Protein 2MMU (pdb70)

Secondary structure (DSSP, 8-state):
-HHHHHHHHHHHHHHHHHHHHHT--HHHHHHHHHHHHHHHHHHHHTS---

InterPro domains:
  IPR009619 Cell division protein CrgA [MF_00631] (1-93)
  IPR009619 Cell division protein CrgA [PF06781] (1-93)

Sequence (50 aa):
SVWFVSLFIGLMLIGLIWLMVFQLLGPWNYAIAFAFMITGLLLTMRWHLE

Structure (mmCIF, N/CA/C/O backbone):
data_2MMU
#
_entry.id   2MMU
#
_cell.length_a   1.000
_cell.length_b   1.000
_cell.length_c   1.000
_cell.angle_alpha   90.00
_cell.angle_beta   90.00
_cell.angle_gamma   90.00
#
_symmetry.space_group_name_H-M   'P 1'
#
loop_
_atom_site.group_PDB
_atom_site.id
_atom_site.type_symbol
_atom_site.label_atom_id
_atom_site.label_alt_id
_atom_site.label_comp_id
_atom_site.label_asym_id
_atom_site.label_entity_id
_atom_site.label_seq_id
_atom_site.pdbx_PDB_ins_code
_atom_site.Cartn_x
_atom_site.Cartn_y
_atom_site.Cartn_z
_atom_site.occupancy
_atom_site.B_iso_or_equiv
_atom_site.auth_seq_id
_atom_site.auth_comp_id
_atom_site.auth_asym_id
_atom_site.auth_atom_id
_atom_site.pdbx_PDB_model_num
ATOM 1 N N . SER A 1 30 ? 11.928 13.817 -13.346 1.00 0.00 30 SER A N 1
ATOM 2 C CA . SER A 1 30 ? 10.555 13.186 -13.257 1.00 0.00 30 SER A CA 1
ATOM 3 C C . SER A 1 30 ? 9.758 13.628 -12.025 1.00 0.00 30 SER A C 1
ATOM 4 O O . SER A 1 30 ? 10.237 13.643 -10.905 1.00 0.00 30 SER A O 1
ATOM 12 N N . VAL A 1 31 ? 8.548 13.985 -12.315 1.00 0.00 31 VAL A N 1
ATOM 13 C CA . VAL A 1 31 ? 7.600 14.486 -11.319 1.00 0.00 31 VAL A CA 1
ATOM 14 C C . VAL A 1 31 ? 7.011 13.407 -10.375 1.00 0.00 31 VAL A C 1
ATOM 15 O O . VAL A 1 31 ? 6.802 13.583 -9.136 1.00 0.00 31 VAL A O 1
ATOM 28 N N . TRP A 1 32 ? 6.676 12.269 -10.946 1.00 0.00 32 TRP A N 1
ATOM 29 C CA . TRP A 1 32 ? 6.286 11.056 -10.156 1.00 0.00 32 TRP A CA 1
ATOM 30 C C . TRP A 1 32 ? 7.508 10.576 -9.332 1.00 0.00 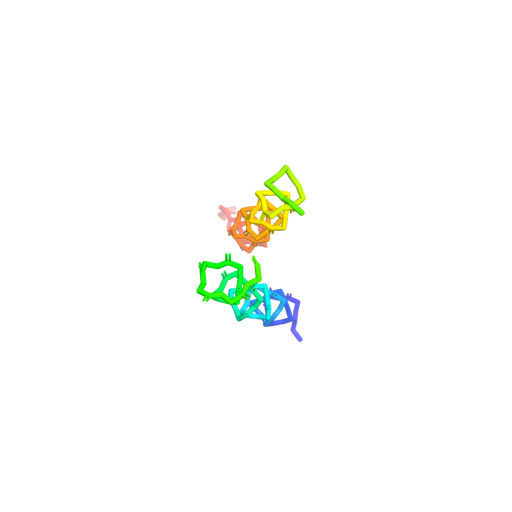32 TRP A C 1
ATOM 31 O O . TRP A 1 32 ? 7.468 10.278 -8.149 1.00 0.00 32 TRP A O 1
ATOM 52 N N . PHE A 1 33 ? 8.707 10.491 -9.883 1.00 0.00 33 PHE A N 1
ATOM 53 C CA . PHE A 1 33 ? 9.877 9.928 -9.159 1.00 0.00 33 PHE A CA 1
ATOM 54 C C . PHE A 1 33 ? 10.173 10.819 -7.940 1.00 0.00 33 PHE A C 1
ATOM 55 O O . PHE A 1 33 ? 10.403 10.331 -6.819 1.00 0.00 33 PHE A O 1
ATOM 72 N N . VAL A 1 34 ? 10.178 12.147 -8.108 1.00 0.00 34 VAL A N 1
ATOM 73 C CA . VAL A 1 34 ? 10.278 13.074 -7.024 1.00 0.00 34 VAL A CA 1
ATOM 74 C C . VAL A 1 34 ? 9.182 12.947 -6.006 1.00 0.00 34 VAL A C 1
ATOM 75 O O . VAL A 1 34 ? 9.472 12.938 -4.817 1.00 0.00 34 VAL A O 1
ATOM 88 N N . SER A 1 35 ? 7.963 12.812 -6.439 1.00 0.00 35 SER A N 1
ATOM 89 C CA . SER A 1 35 ? 6.902 12.508 -5.547 1.00 0.00 35 SER A CA 1
ATOM 90 C C . SER A 1 35 ? 7.080 11.237 -4.766 1.00 0.00 35 SER A C 1
ATOM 91 O O . SER A 1 35 ? 6.738 11.197 -3.593 1.00 0.00 35 SER A O 1
ATOM 99 N N . LEU A 1 36 ? 7.525 10.167 -5.337 1.00 0.00 36 LEU A N 1
ATOM 100 C CA . LEU A 1 36 ? 7.695 8.896 -4.717 1.00 0.00 36 LEU A CA 1
ATOM 101 C C . LEU A 1 36 ? 8.683 9.053 -3.608 1.00 0.00 36 LEU A C 1
ATOM 102 O O . LEU A 1 36 ? 8.458 8.467 -2.515 1.00 0.00 36 LEU A O 1
ATOM 118 N N . PHE A 1 37 ? 9.798 9.790 -3.894 1.00 0.00 37 PHE A N 1
ATOM 119 C CA . PHE A 1 37 ? 10.923 10.081 -3.030 1.00 0.00 37 PHE A CA 1
ATOM 120 C C . PHE A 1 37 ? 10.635 10.862 -1.773 1.00 0.00 37 PHE A C 1
ATOM 121 O O . PHE A 1 37 ? 11.057 10.566 -0.656 1.00 0.00 37 PHE A O 1
ATOM 138 N N . ILE A 1 38 ? 9.733 11.898 -1.901 1.00 0.00 38 ILE A N 1
ATOM 139 C CA . ILE A 1 38 ? 9.030 12.586 -0.824 1.00 0.00 38 ILE A CA 1
ATOM 140 C C . ILE A 1 38 ? 8.250 11.604 -0.023 1.00 0.00 38 ILE A C 1
ATOM 141 O O . ILE A 1 38 ? 8.332 11.551 1.202 1.00 0.00 38 ILE A O 1
ATOM 157 N N . GLY A 1 39 ? 7.501 10.667 -0.627 1.00 0.00 39 GLY A N 1
ATOM 158 C CA . GLY A 1 39 ? 6.744 9.680 0.126 1.00 0.00 39 GLY A CA 1
ATOM 159 C C . GLY A 1 39 ? 7.633 8.679 0.910 1.00 0.00 39 GLY A C 1
ATOM 160 O O . GLY A 1 39 ? 7.296 8.261 2.066 1.00 0.00 39 GLY A O 1
ATOM 164 N N . LEU A 1 40 ? 8.763 8.220 0.341 1.00 0.00 40 LEU A N 1
ATOM 165 C CA . LEU A 1 40 ? 9.718 7.435 1.112 1.00 0.00 40 LEU A CA 1
ATOM 166 C C . LEU A 1 40 ?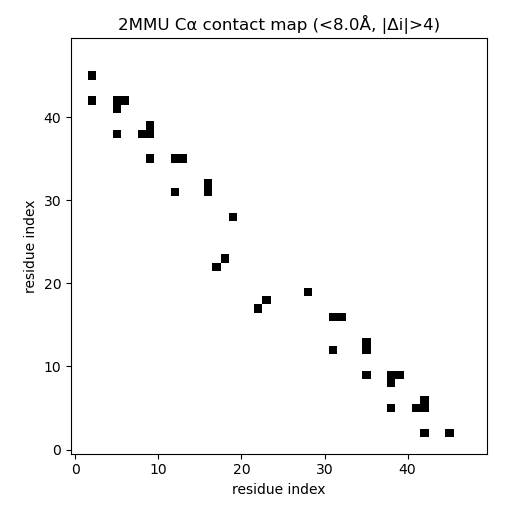 10.404 8.070 2.237 1.00 0.00 40 LEU A C 1
ATOM 167 O O . LEU A 1 40 ? 10.713 7.502 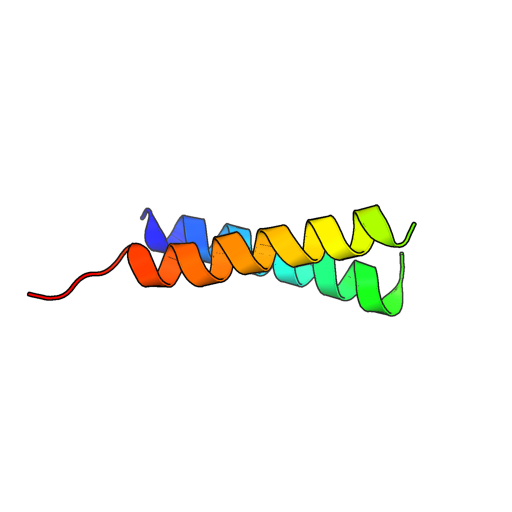3.326 1.00 0.00 40 LEU A O 1
ATOM 183 N N . MET A 1 41 ? 10.819 9.327 2.007 1.00 0.00 41 MET A N 1
ATOM 184 C CA . MET A 1 41 ? 11.297 10.318 2.994 1.00 0.00 41 MET A CA 1
ATOM 185 C C . MET A 1 41 ? 10.339 10.613 4.135 1.00 0.00 41 MET A C 1
ATOM 186 O O . MET A 1 41 ? 10.728 10.508 5.308 1.00 0.00 41 MET A O 1
ATOM 200 N N . LEU A 1 42 ? 9.025 10.693 3.821 1.00 0.00 42 LEU A N 1
ATOM 201 C CA . LEU A 1 42 ? 7.992 10.687 4.755 1.00 0.00 42 LEU A CA 1
ATOM 202 C C . LEU A 1 42 ? 7.906 9.344 5.497 1.00 0.00 42 LEU A C 1
ATOM 203 O O . LEU A 1 42 ? 7.790 9.287 6.717 1.00 0.00 42 LEU A O 1
ATOM 219 N N . ILE A 1 43 ? 8.023 8.173 4.770 1.00 0.00 43 ILE A N 1
ATOM 220 C CA . ILE A 1 43 ? 7.886 6.823 5.461 1.00 0.00 43 ILE A CA 1
ATOM 221 C C . ILE A 1 43 ? 9.035 6.599 6.453 1.00 0.00 43 ILE A C 1
ATOM 222 O O . ILE A 1 43 ? 8.931 6.064 7.575 1.00 0.00 43 ILE A O 1
ATOM 238 N N . GLY A 1 44 ? 10.236 6.960 6.039 1.00 0.00 44 GLY A N 1
ATOM 239 C CA . GLY A 1 44 ? 11.453 7.073 6.816 1.00 0.00 44 GLY A CA 1
ATOM 240 C C . GLY A 1 44 ? 11.377 7.929 8.081 1.00 0.00 44 GLY A C 1
ATOM 241 O O . GLY A 1 44 ? 11.831 7.611 9.174 1.00 0.00 44 GLY A O 1
ATOM 245 N N . LEU A 1 45 ? 10.729 9.101 8.003 1.00 0.00 45 LEU A N 1
ATOM 246 C CA . LEU A 1 45 ? 10.235 9.871 9.122 1.00 0.00 45 LEU A CA 1
ATOM 247 C C . LEU A 1 45 ? 9.157 9.246 10.032 1.00 0.00 45 LEU A C 1
ATOM 248 O O . LEU A 1 45 ? 9.140 9.310 11.233 1.00 0.00 45 LEU A O 1
ATOM 264 N N . ILE A 1 46 ? 8.080 8.592 9.429 1.00 0.00 46 ILE A N 1
ATOM 265 C CA . ILE A 1 46 ? 7.012 7.788 10.089 1.00 0.00 46 ILE A CA 1
ATOM 266 C C . ILE A 1 46 ? 7.486 6.623 10.893 1.00 0.00 46 ILE A C 1
ATOM 267 O O . ILE A 1 46 ? 7.048 6.490 12.001 1.00 0.00 46 ILE A O 1
ATOM 283 N N . TRP A 1 47 ? 8.495 5.797 10.386 1.00 0.00 47 TRP A N 1
ATOM 284 C CA . TRP A 1 47 ? 9.203 4.789 11.223 1.00 0.00 47 TRP A CA 1
ATOM 285 C C . TRP A 1 47 ? 9.852 5.315 12.479 1.00 0.00 47 TRP A C 1
ATOM 286 O O . TRP A 1 47 ? 9.781 4.675 13.512 1.00 0.00 47 TRP A O 1
ATOM 307 N N . LEU A 1 48 ? 10.406 6.483 12.405 1.00 0.00 48 LEU A N 1
ATOM 308 C CA . LEU A 1 48 ? 10.865 7.316 13.517 1.00 0.00 48 LEU A CA 1
ATOM 309 C C . LEU A 1 48 ? 9.754 7.758 14.441 1.00 0.00 48 LEU A C 1
ATOM 310 O O . LEU A 1 48 ? 9.928 7.732 15.638 1.00 0.00 48 LEU A O 1
ATOM 326 N N . MET A 1 49 ? 8.577 8.151 13.922 1.00 0.00 49 MET A N 1
ATOM 327 C CA . MET A 1 49 ? 7.434 8.423 14.774 1.00 0.00 49 MET A CA 1
ATOM 328 C C . MET A 1 49 ? 6.796 7.266 15.450 1.00 0.00 49 MET A C 1
ATOM 329 O O . MET A 1 49 ? 6.221 7.448 16.576 1.00 0.00 49 MET A O 1
ATOM 343 N N . VAL A 1 50 ? 6.870 6.055 14.879 1.00 0.00 50 VAL A N 1
ATOM 344 C CA . VAL A 1 50 ? 6.466 4.786 15.584 1.00 0.00 50 VAL A CA 1
ATOM 345 C C . VAL A 1 50 ? 7.431 4.419 16.810 1.00 0.00 50 VAL A C 1
ATOM 346 O O . VAL A 1 50 ? 6.986 4.302 17.964 1.00 0.00 50 VAL A O 1
ATOM 359 N N . PHE A 1 51 ? 8.744 4.268 16.502 1.00 0.00 51 PHE A N 1
ATOM 360 C CA . PHE A 1 51 ? 9.634 3.694 17.481 1.00 0.00 51 PHE A CA 1
ATOM 361 C C . PHE A 1 51 ? 10.514 4.591 18.300 1.00 0.0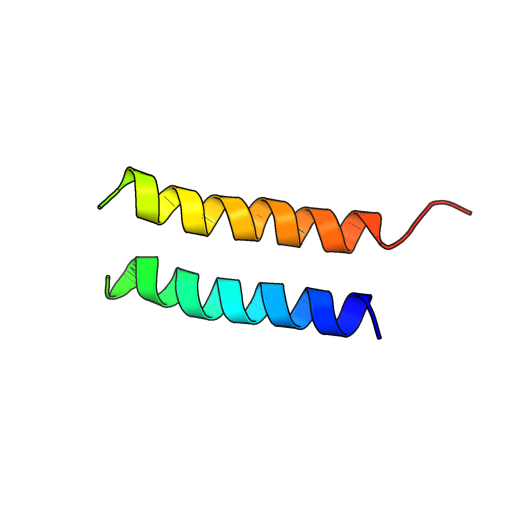0 51 PHE A C 1
ATOM 362 O O . PHE A 1 51 ? 11.126 4.158 19.233 1.00 0.00 51 PHE A O 1
ATOM 379 N N . GLN A 1 52 ? 10.622 5.930 17.951 1.00 0.00 52 GLN A N 1
ATOM 380 C CA . GLN A 1 52 ? 11.721 6.729 18.507 1.00 0.00 52 GLN A CA 1
ATOM 381 C C . GLN A 1 52 ? 11.332 8.098 19.005 1.00 0.00 52 GLN A C 1
ATOM 382 O O . GLN A 1 52 ? 11.917 8.645 19.937 1.00 0.00 52 GLN A O 1
ATOM 396 N N . LEU A 1 53 ? 10.271 8.703 18.417 1.00 0.00 53 LEU A N 1
ATOM 397 C CA . LEU A 1 53 ? 9.974 10.058 18.692 1.00 0.00 53 LEU A CA 1
ATOM 398 C C . LEU A 1 53 ? 8.689 10.202 19.465 1.00 0.00 53 LEU A C 1
ATOM 399 O O . LEU A 1 53 ? 7.662 9.957 18.809 1.00 0.00 53 LEU A O 1
ATOM 415 N N . LEU A 1 70 ? 4.375 15.847 20.376 1.00 0.00 70 LEU A N 1
ATOM 416 C CA . LEU A 1 70 ? 3.264 14.947 20.914 1.00 0.00 70 LEU A CA 1
ATOM 417 C C . LEU A 1 70 ? 2.345 14.310 19.902 1.00 0.00 70 LEU A C 1
ATOM 418 O O . LEU A 1 70 ? 2.387 14.471 18.652 1.00 0.00 70 LEU A O 1
ATOM 434 N N . GLY A 1 71 ? 1.334 13.611 20.381 1.00 0.00 71 GLY A N 1
ATOM 435 C CA . GLY A 1 71 ? 0.321 12.999 19.598 1.00 0.00 71 GLY A CA 1
ATOM 436 C C . GLY A 1 71 ? -0.267 13.649 18.360 1.00 0.00 71 GLY A C 1
ATOM 437 O O . GLY A 1 71 ? -0.160 13.154 17.262 1.00 0.00 71 GLY A O 1
ATOM 441 N N . PRO A 1 72 ? -0.848 14.839 18.509 1.00 0.00 72 PRO A N 1
ATOM 442 C CA . PRO A 1 72 ? -1.601 15.406 17.365 1.00 0.00 72 PRO A CA 1
ATOM 443 C C . PRO A 1 72 ? -0.708 15.880 16.220 1.00 0.00 72 PRO A C 1
ATOM 444 O O . PRO A 1 72 ? -1.090 15.715 15.079 1.00 0.00 72 PRO A O 1
ATOM 455 N N . TRP A 1 73 ? 0.446 16.324 16.554 1.00 0.00 73 TRP A N 1
ATOM 456 C CA . TRP A 1 73 ? 1.610 16.566 15.604 1.00 0.00 73 TRP A CA 1
ATOM 457 C C . TRP A 1 73 ? 2.131 15.301 14.899 1.00 0.00 73 TRP A C 1
ATOM 458 O O . TRP A 1 73 ? 2.355 15.209 13.689 1.00 0.00 73 TRP A O 1
ATOM 479 N N . ASN A 1 74 ? 2.244 14.131 15.629 1.00 0.00 74 ASN A N 1
ATOM 480 C CA . ASN A 1 74 ? 2.774 12.861 15.151 1.00 0.00 74 ASN A CA 1
ATOM 481 C C . ASN A 1 74 ? 1.853 12.331 14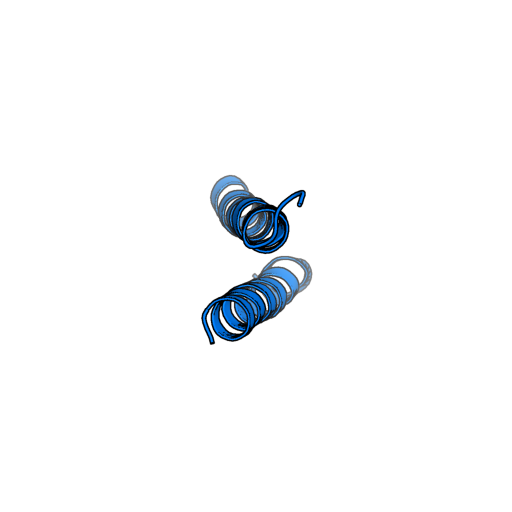.105 1.00 0.00 74 ASN A C 1
ATOM 482 O O . ASN A 1 74 ? 2.331 11.750 13.129 1.00 0.00 74 ASN A O 1
ATOM 493 N N . TYR A 1 75 ? 0.568 12.385 14.326 1.00 0.00 75 TYR A N 1
ATOM 494 C CA . TYR A 1 75 ? -0.505 11.965 13.448 1.00 0.00 75 TYR A CA 1
ATOM 495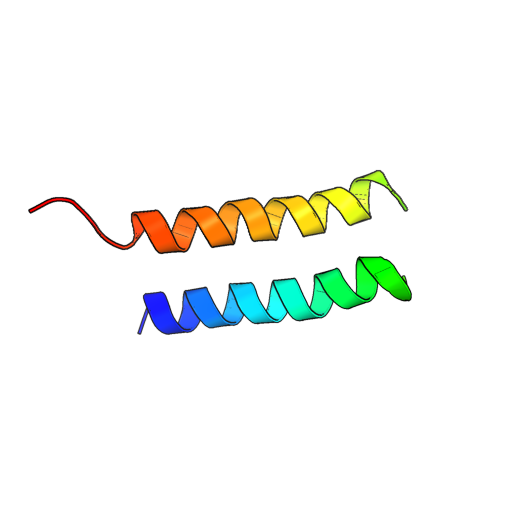 C C . TYR A 1 75 ? -0.697 12.855 12.253 1.00 0.00 75 TYR A C 1
ATOM 496 O O . TYR A 1 75 ? -1.032 12.470 11.155 1.00 0.00 75 TYR 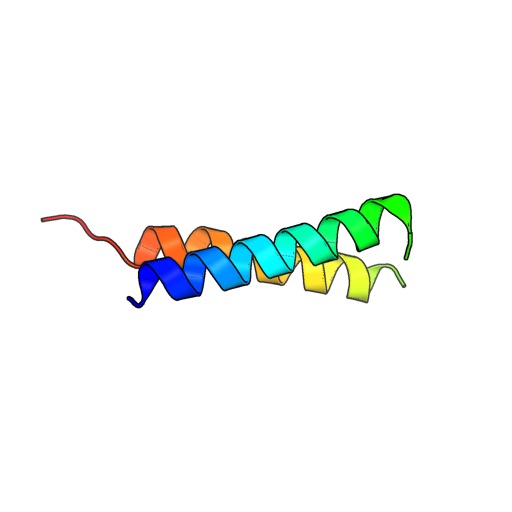A O 1
ATOM 514 N N . ALA A 1 76 ? -0.400 14.187 12.457 1.00 0.00 76 ALA A N 1
ATOM 515 C CA . ALA A 1 76 ? -0.269 15.213 11.332 1.00 0.00 76 ALA A CA 1
ATOM 516 C C . ALA A 1 76 ? 0.775 14.860 10.302 1.00 0.00 76 ALA A C 1
ATOM 517 O O . ALA A 1 76 ? 0.619 15.044 9.117 1.00 0.00 76 ALA A O 1
ATOM 524 N N . ILE A 1 77 ? 1.975 14.464 10.758 1.00 0.00 77 ILE A N 1
ATOM 525 C CA . ILE A 1 77 ? 3.005 14.069 9.853 1.00 0.00 77 ILE A CA 1
ATOM 526 C C . ILE A 1 77 ? 2.581 12.764 9.088 1.00 0.00 77 ILE A C 1
ATOM 527 O O . ILE A 1 77 ? 2.772 12.596 7.854 1.00 0.00 77 ILE A O 1
ATOM 543 N N . ALA A 1 78 ? 1.878 11.860 9.850 1.00 0.00 78 ALA A N 1
ATOM 544 C CA . ALA A 1 78 ? 1.319 10.676 9.304 1.00 0.00 78 ALA A CA 1
ATOM 545 C C . ALA A 1 78 ? 0.285 10.954 8.213 1.00 0.00 78 ALA A C 1
ATOM 546 O O . ALA A 1 78 ? 0.283 10.261 7.180 1.00 0.00 78 ALA A O 1
ATOM 553 N N . PHE A 1 79 ? -0.506 11.988 8.459 1.00 0.00 79 PHE A N 1
ATOM 554 C CA . PHE A 1 79 ? -1.552 12.397 7.541 1.00 0.00 79 PHE A CA 1
ATOM 555 C C . PHE A 1 79 ? -1.051 12.946 6.155 1.00 0.00 79 PHE A C 1
ATOM 556 O O . PHE A 1 79 ? -1.457 12.608 5.074 1.00 0.00 79 PHE A O 1
ATOM 573 N N . ALA A 1 80 ? -0.009 13.742 6.195 1.00 0.00 80 ALA A N 1
ATOM 574 C CA . ALA A 1 80 ? 0.697 14.329 5.117 1.00 0.00 80 ALA A CA 1
ATOM 575 C C . ALA A 1 80 ? 1.248 13.300 4.186 1.00 0.00 80 ALA A C 1
ATOM 576 O O . ALA A 1 80 ? 1.097 13.402 2.941 1.00 0.00 80 ALA A O 1
ATOM 583 N N . PHE A 1 81 ? 1.836 12.172 4.732 1.00 0.00 81 PHE A N 1
ATOM 584 C CA . PHE A 1 81 ? 2.138 11.002 3.869 1.00 0.00 81 PHE A CA 1
ATOM 585 C C . PHE A 1 81 ? 0.875 10.278 3.291 1.00 0.00 81 PHE A C 1
ATOM 586 O O . PHE A 1 81 ? 0.915 9.711 2.157 1.00 0.00 81 PHE A O 1
ATOM 603 N N . MET A 1 82 ? -0.351 10.386 3.886 1.00 0.00 82 MET A N 1
ATOM 604 C CA . MET A 1 82 ? -1.650 10.028 3.259 1.00 0.00 82 MET A CA 1
ATOM 605 C C . MET A 1 82 ? -1.959 10.885 2.067 1.00 0.00 82 MET A C 1
ATOM 606 O O . MET A 1 82 ? -2.249 10.368 0.985 1.00 0.00 82 MET A O 1
ATOM 620 N N . ILE A 1 83 ? -1.735 12.222 2.120 1.00 0.00 83 ILE A N 1
ATOM 621 C CA . ILE A 1 83 ? -1.878 13.218 1.024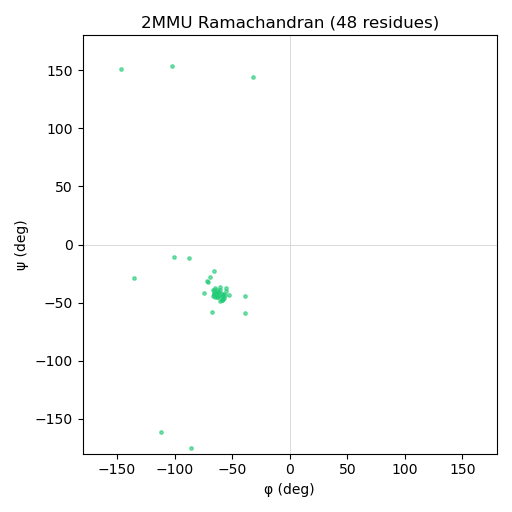 1.00 0.00 83 ILE A CA 1
ATOM 622 C C . ILE A 1 83 ? -0.932 12.835 -0.093 1.00 0.00 83 ILE A C 1
ATOM 623 O O . ILE A 1 83 ? -1.315 12.709 -1.281 1.00 0.00 83 ILE A O 1
ATOM 639 N N . THR A 1 84 ? 0.348 12.548 0.241 1.00 0.00 84 THR A N 1
ATOM 640 C CA . THR A 1 84 ? 1.424 12.161 -0.724 1.00 0.00 84 THR A CA 1
ATOM 641 C C . THR A 1 84 ? 1.127 10.842 -1.458 1.00 0.00 84 THR A C 1
ATOM 642 O O . THR A 1 84 ? 1.376 10.600 -2.642 1.00 0.00 84 THR A O 1
ATOM 653 N N . GLY A 1 85 ? 0.541 9.827 -0.675 1.00 0.00 85 GLY A N 1
ATOM 654 C CA . GLY A 1 85 ? 0.117 8.545 -1.137 1.00 0.00 85 GLY A CA 1
ATOM 655 C C . GLY A 1 85 ? -0.928 8.488 -2.234 1.00 0.00 85 GLY A C 1
ATOM 656 O O . GLY A 1 85 ? -0.901 7.901 -3.274 1.00 0.00 85 GLY A O 1
ATOM 660 N N . LEU A 1 86 ? -1.946 9.321 -1.911 1.00 0.00 86 LEU A N 1
ATOM 661 C CA . LEU A 1 86 ? -3.049 9.701 -2.821 1.00 0.00 86 LEU A CA 1
ATOM 662 C C . LEU A 1 86 ? -2.542 10.532 -4.027 1.00 0.00 86 LEU A C 1
ATOM 663 O O . LEU A 1 86 ? -2.858 10.365 -5.189 1.00 0.00 86 LEU A O 1
ATOM 679 N N . LEU A 1 87 ? -1.549 11.469 -3.776 1.00 0.00 87 LEU A N 1
ATOM 680 C CA . LEU A 1 87 ? -1.026 12.439 -4.832 1.00 0.00 87 LEU A CA 1
ATOM 681 C C . LEU A 1 87 ? -0.464 11.720 -6.010 1.00 0.00 87 LEU A C 1
ATOM 682 O O . LEU A 1 87 ? -0.804 11.996 -7.157 1.00 0.00 87 LEU A O 1
ATOM 698 N N . LEU A 1 88 ? 0.388 10.697 -5.743 1.00 0.00 88 LEU A N 1
ATOM 699 C CA . LEU A 1 88 ? 0.945 9.825 -6.669 1.00 0.00 88 LEU A CA 1
ATOM 700 C C . LEU A 1 88 ? -0.086 9.116 -7.496 1.00 0.00 88 LEU A C 1
ATOM 701 O O . LEU A 1 88 ? 0.036 8.982 -8.727 1.00 0.00 88 LEU A O 1
ATOM 717 N N . THR A 1 89 ? -1.255 8.587 -6.872 1.00 0.00 89 THR A N 1
ATOM 718 C CA . THR A 1 89 ? -2.351 7.995 -7.664 1.00 0.00 89 THR A CA 1
ATOM 719 C C . THR A 1 89 ? -2.941 9.027 -8.634 1.00 0.00 89 THR A C 1
ATOM 720 O O . THR A 1 89 ? -3.341 8.696 -9.759 1.00 0.00 89 THR A O 1
ATOM 731 N N . MET A 1 90 ? -3.068 10.307 -8.294 1.00 0.00 90 MET A N 1
ATOM 732 C CA . MET A 1 90 ? -3.712 11.259 -9.195 1.00 0.00 90 MET A CA 1
ATOM 733 C C . MET A 1 90 ? -2.823 11.902 -10.195 1.00 0.00 90 MET A C 1
ATOM 734 O O . MET A 1 90 ? -3.269 12.548 -11.136 1.00 0.00 90 MET A O 1
ATOM 748 N N . ARG A 1 91 ? -1.474 11.770 -10.061 1.00 0.00 91 ARG A N 1
ATOM 749 C CA . ARG A 1 91 ? -0.525 11.965 -11.180 1.00 0.00 91 ARG A CA 1
ATOM 750 C C . ARG A 1 91 ? -1.006 11.403 -12.582 1.00 0.00 91 ARG A C 1
ATOM 751 O O . ARG A 1 91 ? -0.749 12.055 -13.601 1.00 0.00 91 ARG A O 1
ATOM 772 N N . TRP A 1 92 ? -1.561 10.172 -12.501 1.00 0.00 92 TRP A N 1
ATOM 773 C CA . TRP A 1 92 ? -1.997 9.335 -13.629 1.00 0.00 92 TRP A CA 1
ATOM 774 C C . TRP A 1 92 ? -3.519 9.409 -13.762 1.00 0.00 92 TRP A C 1
ATOM 775 O O . TRP A 1 92 ? -4.274 9.642 -12.830 1.00 0.00 92 TRP A O 1
ATOM 796 N N . HIS A 1 93 ? -4.017 9.199 -14.962 1.00 0.00 93 HIS A N 1
ATOM 797 C CA . HIS A 1 93 ? -5.402 9.359 -15.320 1.00 0.00 93 HIS A CA 1
ATOM 798 C C . HIS A 1 93 ? -5.866 8.350 -16.387 1.00 0.00 93 HIS A C 1
ATOM 799 O O . HIS A 1 93 ? -5.080 7.853 -17.285 1.00 0.00 93 HIS A O 1
ATOM 813 N N . LEU A 1 94 ? -7.228 8.010 -16.321 1.00 0.00 94 LEU A N 1
ATOM 814 C CA . LEU A 1 94 ? -8.066 7.469 -17.369 1.00 0.00 94 LEU A CA 1
ATOM 815 C C . LEU A 1 94 ? -7.649 7.949 -18.725 1.00 0.00 94 LEU A C 1
ATOM 816 O O . LEU A 1 94 ? -7.325 9.126 -18.983 1.00 0.00 94 LEU A O 1
ATOM 832 N N . GLU A 1 95 ? -7.757 7.113 -19.753 1.00 0.00 95 GLU A N 1
ATOM 833 C CA . GLU A 1 95 ? -7.495 7.560 -21.156 1.00 0.00 95 GLU A CA 1
ATOM 834 C C . GLU A 1 95 ? -8.767 8.092 -21.847 1.00 0.00 95 GLU A C 1
ATOM 835 O O . GLU A 1 95 ? -8.819 9.312 -22.105 1.00 0.00 95 GLU A O 1
#

Radius of gyration: 12.64 Å; Cα contacts (8 Å, |Δi|>4): 18; chains: 1; bounding box: 20×13×42 Å

Organism: Mycobacterium tuberculosis (strain ATCC 25618 / H37Rv) (NCBI:txid83332)

Nearest PDB structures (foldseek):
  2mmu-assembly1_A  TM=1.020E+00  e=1.217E-06  Mycobacterium tuberculosis

Solvent-accessible surface area: 4550 Å² total; per-residue (Å²): 110,113,100,123,79,17,60,104,89,5,110,126,37,86,37,67,32,163,82,31,100,130,136,130,181,27,117,167,29,162,46,17,23,130,37,53,110,88,15,32,110,100,29,84,141,116,132,161,152,226

Foldseek 3Di:
DVLVVLVVVLVVLVVVLVCLVPPDPDVVNVVSVVVSVVSVVVSVVVDDDD

GO terms:
  GO:0005515 protein binding (F, IPI)